Protein AF-A0AAD9F232-F1 (afdb_monomer_lite)

Organism: Dissostichus eleginoides (NCBI:txid100907)

pLDDT: mean 93.41, std 12.91, range [44.47, 98.88]

Radius of gyration: 17.07 Å; chains: 1; bounding box: 28×32×60 Å

Sequence (84 aa):
MSLCEVVHVYEFLPSRRKTELCHYYQRFYDAACTLGAYHPLLYEKNLVKRMNQGSDHDIYTHGRVSLPGFRQLNCTHTAGVNNH

Secondary structure (DSSP, 8-state):
--S-SEEEEESSS--TT--SBS-TT---B-THHHH-SSS-HHHHHHHHHHH--S-HHHHHHH-EEEEE-GGG------------

InterPro domains:
  IPR038578 GT29-like superfamiliy [G3DSA:3.90.1480.20] (1-75)

Structure (mmCIF, N/CA/C/O backbone):
data_AF-A0AAD9F232-F1
#
_entry.id   AF-A0AAD9F232-F1
#
loop_
_atom_site.group_PDB
_atom_site.id
_atom_site.type_symbol
_atom_site.label_atom_id
_atom_site.label_alt_id
_atom_site.label_comp_id
_atom_site.label_asym_id
_atom_site.label_entity_id
_atom_site.label_seq_id
_atom_site.pdbx_PDB_ins_code
_atom_site.Cartn_x
_atom_site.Cartn_y
_atom_site.Cartn_z
_atom_site.occupancy
_atom_site.B_iso_or_equiv
_atom_site.auth_seq_id
_atom_site.auth_comp_id
_atom_site.auth_asym_id
_atom_site.auth_atom_id
_atom_site.pdbx_PDB_model_num
ATOM 1 N N . MET A 1 1 ? -13.496 2.651 4.115 1.00 92.06 1 MET A N 1
ATOM 2 C CA . MET A 1 1 ? -13.582 2.630 5.595 1.00 92.06 1 MET A CA 1
ATOM 3 C C . MET A 1 1 ? -14.981 2.959 6.124 1.00 92.06 1 MET A C 1
ATOM 5 O O . MET A 1 1 ? -15.297 2.528 7.221 1.00 92.06 1 MET A O 1
ATOM 9 N N . SER A 1 2 ? -15.838 3.670 5.378 1.00 97.38 2 SER A N 1
ATOM 10 C CA . SER A 1 2 ? -17.182 4.063 5.851 1.00 97.38 2 SER A CA 1
ATOM 11 C C . SER A 1 2 ? -18.257 2.968 5.807 1.00 97.38 2 SER A C 1
ATOM 13 O O . SER A 1 2 ? -19.298 3.137 6.425 1.00 97.38 2 SER A O 1
ATOM 15 N N . LEU A 1 3 ? -18.030 1.875 5.068 1.00 97.88 3 LEU A N 1
ATOM 16 C CA . LEU A 1 3 ? -19.045 0.838 4.810 1.00 97.88 3 LEU A CA 1
ATOM 17 C C . LEU A 1 3 ? -18.766 -0.504 5.501 1.00 97.88 3 LEU A C 1
ATOM 19 O O . LEU A 1 3 ? -19.679 -1.302 5.671 1.00 97.88 3 LEU A O 1
ATOM 23 N N . CYS A 1 4 ? -17.516 -0.763 5.883 1.00 98.06 4 CYS A N 1
ATOM 24 C CA . CYS A 1 4 ? -17.085 -2.052 6.420 1.00 98.06 4 CYS A CA 1
ATOM 25 C C . CYS A 1 4 ? -16.536 -1.861 7.828 1.00 98.06 4 CYS A C 1
ATOM 27 O O . CYS A 1 4 ? -15.961 -0.814 8.112 1.00 98.06 4 CYS A O 1
ATOM 29 N N . GLU A 1 5 ? -16.642 -2.880 8.677 1.00 98.06 5 GLU A N 1
ATOM 30 C CA . GLU A 1 5 ? -15.999 -2.883 9.997 1.00 98.06 5 GLU A CA 1
ATOM 31 C C . GLU A 1 5 ? -14.481 -3.043 9.911 1.00 98.06 5 GLU A C 1
ATOM 33 O O . GLU A 1 5 ? -13.755 -2.462 10.710 1.00 98.06 5 GLU A O 1
ATOM 38 N N . VAL A 1 6 ? -14.006 -3.795 8.917 1.00 98.25 6 VAL A N 1
ATOM 39 C CA . VAL A 1 6 ? -12.589 -3.995 8.602 1.00 98.25 6 VAL A CA 1
ATOM 40 C C . VAL A 1 6 ? -12.416 -3.860 7.093 1.00 98.25 6 VAL A C 1
ATOM 42 O O . VAL A 1 6 ? -13.260 -4.312 6.318 1.00 98.25 6 VAL A O 1
ATOM 45 N N . VAL A 1 7 ? -11.330 -3.221 6.662 1.00 98.62 7 VAL A N 1
ATOM 46 C CA . VAL A 1 7 ? -10.953 -3.097 5.251 1.00 98.62 7 VAL A CA 1
ATOM 47 C C . VAL A 1 7 ? -9.562 -3.683 5.058 1.00 98.62 7 VAL A C 1
ATOM 49 O O . VAL A 1 7 ? -8.592 -3.183 5.629 1.00 98.62 7 VAL A O 1
ATOM 52 N N . HIS A 1 8 ? -9.460 -4.716 4.223 1.00 98.69 8 HIS A N 1
ATOM 53 C CA . HIS A 1 8 ? -8.177 -5.243 3.772 1.00 98.69 8 HIS A CA 1
ATOM 54 C C . HIS A 1 8 ? -7.781 -4.600 2.444 1.00 98.69 8 HIS A C 1
ATOM 56 O O . HIS A 1 8 ? -8.546 -4.635 1.482 1.00 98.69 8 HIS A O 1
ATOM 62 N N . VAL A 1 9 ? -6.586 -4.016 2.397 1.00 98.75 9 VAL A N 1
ATOM 63 C CA . VAL A 1 9 ? -6.035 -3.367 1.201 1.00 98.75 9 VAL A CA 1
ATOM 64 C C . VAL A 1 9 ? -4.822 -4.163 0.738 1.00 98.75 9 VAL A C 1
ATOM 66 O O . VAL A 1 9 ? -3.937 -4.445 1.546 1.00 98.75 9 VAL A O 1
ATOM 69 N N . TYR A 1 10 ? -4.786 -4.526 -0.545 1.00 98.81 10 TYR A N 1
ATOM 70 C CA . TYR A 1 10 ? -3.757 -5.394 -1.122 1.00 98.81 10 TYR A CA 1
ATOM 71 C C . TYR A 1 10 ? -2.867 -4.637 -2.104 1.00 98.81 10 TYR A C 1
ATOM 73 O O . TYR A 1 10 ? -3.362 -3.867 -2.922 1.00 98.81 10 TYR A O 1
ATOM 81 N N . GLU A 1 11 ? -1.556 -4.860 -1.999 1.00 98.75 11 GLU A N 1
ATOM 82 C CA . GLU A 1 11 ? -0.487 -4.300 -2.844 1.00 98.75 11 GLU A CA 1
ATOM 83 C C . GLU A 1 11 ? -0.476 -2.760 -2.948 1.00 98.75 11 GLU A C 1
ATOM 85 O O . GLU A 1 11 ? 0.235 -2.183 -3.768 1.00 98.75 11 GLU A O 1
ATOM 90 N N . PHE A 1 12 ? -1.195 -2.062 -2.059 1.00 98.62 12 PHE A N 1
ATOM 91 C CA . PHE A 1 12 ? -1.019 -0.623 -1.853 1.00 98.62 12 PHE A CA 1
ATOM 92 C C . PHE A 1 12 ? 0.299 -0.351 -1.117 1.00 98.62 12 PHE A C 1
ATOM 94 O O . PHE A 1 12 ? 1.143 0.421 -1.583 1.00 98.62 12 PHE A O 1
ATOM 101 N N . LEU A 1 13 ? 0.520 -1.059 -0.001 1.00 98.69 13 LEU A N 1
ATOM 102 C CA . LEU A 1 13 ? 1.862 -1.260 0.537 1.00 98.69 13 LEU A CA 1
ATOM 103 C C . LEU A 1 13 ? 2.463 -2.495 -0.140 1.00 98.69 13 LEU A C 1
ATOM 105 O O . LEU A 1 13 ? 1.855 -3.565 -0.069 1.00 98.69 13 LEU A O 1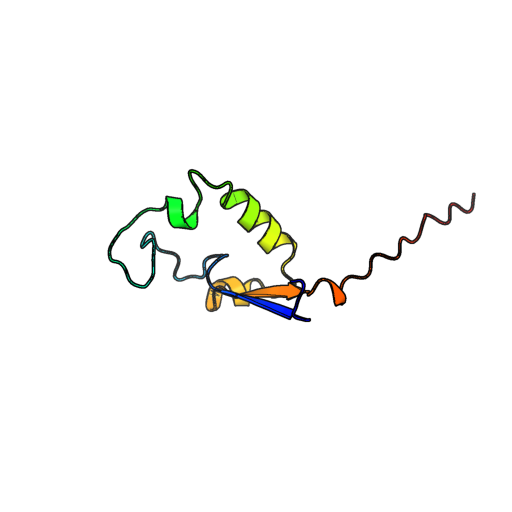
ATOM 109 N N . PRO A 1 14 ? 3.616 -2.358 -0.814 1.00 98.44 14 PRO A N 1
ATOM 110 C CA . PRO A 1 14 ? 4.140 -3.428 -1.642 1.00 98.44 14 PRO A CA 1
ATOM 111 C C . PRO A 1 14 ? 4.640 -4.591 -0.784 1.00 98.44 14 PRO A C 1
ATOM 113 O O . PRO A 1 14 ? 5.317 -4.391 0.228 1.00 98.44 14 PRO A O 1
ATOM 116 N N . SER A 1 15 ? 4.338 -5.808 -1.225 1.00 98.75 15 SER A N 1
ATOM 117 C CA . SER A 1 15 ? 4.904 -7.029 -0.651 1.00 98.75 15 SER A CA 1
ATOM 118 C C . SER A 1 15 ? 6.356 -7.262 -1.086 1.00 98.75 15 SER A C 1
ATOM 120 O O . SER A 1 15 ? 6.960 -6.472 -1.817 1.00 98.75 15 SER A O 1
ATOM 122 N N . ARG A 1 16 ? 6.909 -8.429 -0.732 1.00 98.56 16 ARG A N 1
ATOM 123 C CA . ARG A 1 16 ? 8.171 -8.939 -1.293 1.00 98.56 16 ARG A CA 1
ATOM 124 C C . ARG A 1 16 ? 8.166 -9.075 -2.824 1.00 98.56 16 ARG A C 1
ATOM 126 O O . ARG A 1 16 ? 9.222 -9.278 -3.406 1.00 98.56 16 ARG A O 1
ATOM 133 N N . ARG A 1 17 ? 6.994 -8.990 -3.471 1.00 98.50 17 ARG A N 1
ATOM 134 C CA . ARG A 1 17 ? 6.825 -9.002 -4.935 1.00 98.50 17 ARG A CA 1
ATOM 135 C C . ARG A 1 17 ? 6.930 -7.611 -5.569 1.00 98.50 17 ARG A C 1
ATOM 137 O O . ARG A 1 17 ? 6.578 -7.473 -6.738 1.00 98.50 17 ARG A O 1
ATOM 144 N N . LYS A 1 18 ? 7.367 -6.583 -4.825 1.00 98.19 18 LYS A N 1
ATOM 145 C CA . LYS A 1 18 ? 7.576 -5.228 -5.357 1.00 98.19 18 LYS A CA 1
ATOM 146 C C . LYS A 1 18 ? 8.295 -5.284 -6.711 1.00 98.19 18 LYS A C 1
ATOM 148 O O . LYS A 1 18 ? 9.357 -5.886 -6.832 1.00 98.19 18 LYS A O 1
ATOM 153 N N . THR A 1 19 ? 7.718 -4.615 -7.700 1.00 98.25 19 THR A N 1
ATOM 154 C CA . THR A 1 19 ? 8.219 -4.535 -9.073 1.00 98.25 19 THR A CA 1
ATOM 155 C C . THR A 1 19 ? 7.931 -3.148 -9.639 1.00 98.25 19 THR A C 1
ATOM 157 O O . THR A 1 19 ? 7.118 -2.407 -9.087 1.00 98.25 19 THR A O 1
ATOM 160 N N . GLU A 1 20 ? 8.601 -2.793 -10.730 1.00 98.25 20 GLU A N 1
ATOM 161 C CA . GLU A 1 20 ? 8.305 -1.580 -11.498 1.00 98.25 20 GLU A CA 1
ATOM 162 C C . GLU A 1 20 ? 7.172 -1.796 -12.507 1.00 98.25 20 GLU A C 1
ATOM 164 O O . GLU A 1 20 ? 6.724 -0.834 -13.118 1.00 98.25 20 GLU A O 1
ATOM 169 N N . LEU A 1 21 ? 6.668 -3.028 -12.676 1.00 98.31 21 LEU A N 1
ATOM 170 C CA . LEU A 1 21 ? 5.478 -3.271 -13.492 1.00 98.31 21 LEU A CA 1
ATOM 171 C C . LEU A 1 21 ? 4.287 -2.492 -12.912 1.00 98.31 21 LEU A C 1
ATOM 173 O O . LEU A 1 21 ? 3.816 -2.800 -11.818 1.00 98.31 21 LEU A O 1
ATOM 177 N N . CYS A 1 22 ? 3.796 -1.499 -13.654 1.00 97.62 22 CYS A N 1
ATOM 178 C CA . CYS A 1 22 ? 2.851 -0.511 -13.132 1.00 97.62 22 CYS A CA 1
ATOM 179 C C . CYS A 1 22 ? 1.483 -1.127 -12.790 1.00 97.62 22 CYS A C 1
ATOM 181 O O . CYS A 1 22 ? 0.891 -0.834 -11.750 1.00 97.62 22 CYS A O 1
ATOM 183 N N . HIS A 1 23 ? 0.984 -2.019 -13.648 1.00 97.88 23 HIS A N 1
ATOM 184 C CA . HIS A 1 23 ? -0.310 -2.671 -13.481 1.00 97.88 23 HIS A CA 1
ATOM 185 C C . HIS A 1 23 ? -0.213 -4.164 -13.796 1.00 97.88 23 HIS A C 1
ATOM 187 O O . HIS A 1 23 ? 0.435 -4.559 -14.762 1.00 97.88 23 HIS A O 1
ATOM 193 N N . TYR A 1 24 ? -0.918 -4.995 -13.022 1.00 97.62 24 TYR A N 1
ATOM 194 C CA . TYR A 1 24 ? -0.862 -6.461 -13.133 1.00 97.62 24 TYR A CA 1
ATOM 195 C C . TYR A 1 24 ? -1.325 -7.011 -14.493 1.00 97.62 24 TYR A C 1
ATOM 197 O O . TYR A 1 24 ? -0.992 -8.136 -14.849 1.00 97.62 24 TYR A O 1
ATOM 205 N N . TYR A 1 25 ? -2.115 -6.235 -15.237 1.00 97.62 25 TYR A N 1
ATOM 206 C CA . TYR A 1 25 ? -2.685 -6.612 -16.532 1.00 97.62 25 TYR A CA 1
ATOM 207 C C . TYR A 1 25 ? -1.954 -5.975 -17.724 1.00 97.62 25 TYR A C 1
ATOM 209 O O . TYR A 1 25 ? -2.339 -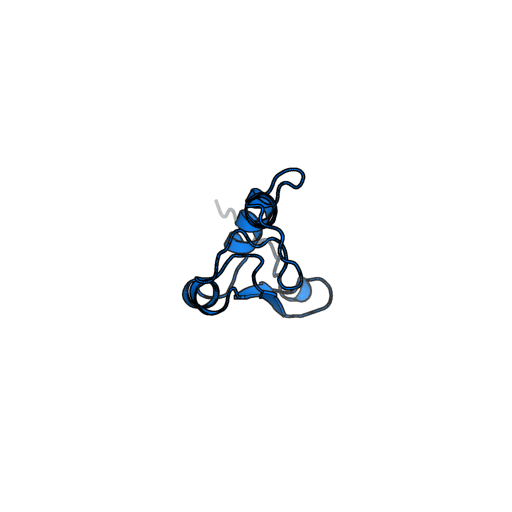6.201 -18.869 1.00 97.62 25 TYR A O 1
ATOM 217 N N . GLN A 1 26 ? -0.919 -5.166 -17.480 1.00 97.12 26 GLN A N 1
ATOM 218 C CA . GLN A 1 26 ? -0.147 -4.490 -18.524 1.00 97.12 26 GLN A CA 1
ATOM 219 C C . GLN A 1 26 ? 1.303 -4.981 -18.547 1.00 97.12 26 GLN A C 1
ATOM 221 O O . GLN A 1 26 ? 1.715 -5.790 -17.722 1.00 97.12 26 GLN A O 1
ATOM 226 N N . ARG A 1 27 ? 2.081 -4.497 -19.523 1.00 96.75 27 ARG A N 1
ATOM 227 C CA . ARG A 1 27 ? 3.527 -4.762 -19.666 1.00 96.75 27 ARG A CA 1
ATOM 228 C C . ARG A 1 27 ? 4.367 -3.477 -19.644 1.00 96.75 27 ARG A C 1
ATOM 230 O O . ARG A 1 27 ? 5.445 -3.429 -20.224 1.00 96.75 27 ARG A O 1
ATOM 237 N N . PHE A 1 28 ? 3.836 -2.429 -19.021 1.00 97.31 28 PHE A N 1
ATOM 238 C CA . PHE A 1 28 ? 4.487 -1.132 -18.864 1.00 97.31 28 PHE A CA 1
ATOM 239 C C . PHE A 1 28 ? 5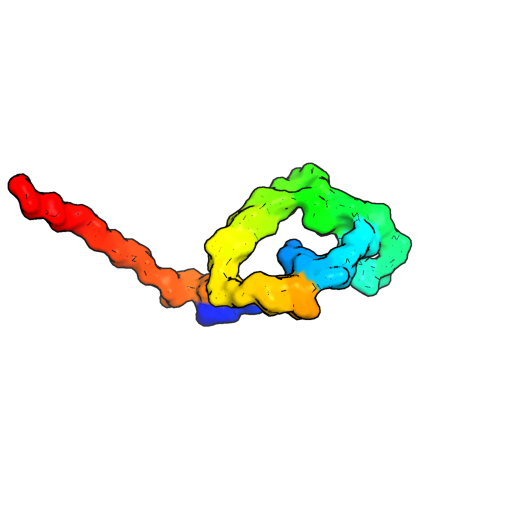.164 -1.036 -17.491 1.00 97.31 28 PHE A C 1
ATOM 241 O O . PHE A 1 28 ? 4.593 -1.476 -16.488 1.00 97.31 28 PHE A O 1
ATOM 248 N N . TYR A 1 29 ? 6.368 -0.461 -17.463 1.00 98.19 29 TYR A N 1
ATOM 249 C CA . TYR A 1 29 ? 7.210 -0.359 -16.276 1.00 98.19 29 TYR A CA 1
ATOM 250 C C . TYR A 1 29 ? 7.437 1.104 -15.915 1.00 98.19 29 TYR A C 1
ATOM 252 O O . TYR A 1 29 ? 7.937 1.869 -16.736 1.00 98.19 29 TYR A O 1
ATOM 260 N N . ASP A 1 30 ? 7.072 1.466 -14.690 1.00 97.94 30 ASP A N 1
ATOM 261 C CA . ASP A 1 30 ? 7.287 2.789 -14.125 1.00 97.94 30 ASP A CA 1
ATOM 262 C C . ASP A 1 30 ? 7.242 2.727 -12.592 1.00 97.94 30 ASP A C 1
ATOM 264 O O . ASP A 1 30 ? 6.221 2.396 -11.976 1.00 97.94 30 ASP A O 1
ATOM 268 N N . ALA A 1 31 ? 8.359 3.084 -11.957 1.00 97.31 31 ALA A N 1
ATOM 269 C CA . ALA A 1 31 ? 8.458 3.149 -10.506 1.00 97.31 31 ALA A CA 1
ATOM 270 C C . ALA A 1 31 ? 7.491 4.182 -9.893 1.00 97.31 31 ALA A C 1
ATOM 272 O O . ALA A 1 31 ? 7.079 4.013 -8.738 1.00 97.31 31 ALA A O 1
ATOM 273 N N . ALA A 1 32 ? 7.069 5.204 -10.648 1.00 97.62 32 ALA A N 1
ATOM 274 C CA . ALA A 1 32 ? 6.109 6.212 -10.205 1.00 97.62 32 ALA A CA 1
ATOM 275 C C . ALA A 1 32 ? 4.757 5.608 -9.807 1.00 97.62 32 ALA A C 1
ATOM 277 O O . ALA A 1 32 ? 4.138 6.081 -8.853 1.00 97.62 32 ALA A O 1
ATOM 278 N N . CYS A 1 33 ? 4.322 4.518 -10.449 1.00 97.69 33 CYS A N 1
ATOM 279 C CA . CYS A 1 33 ? 3.069 3.843 -10.092 1.00 97.69 33 CYS A CA 1
ATOM 280 C C . CYS A 1 33 ? 3.100 3.252 -8.673 1.00 97.69 33 CYS A C 1
ATOM 282 O O . CYS A 1 33 ? 2.060 3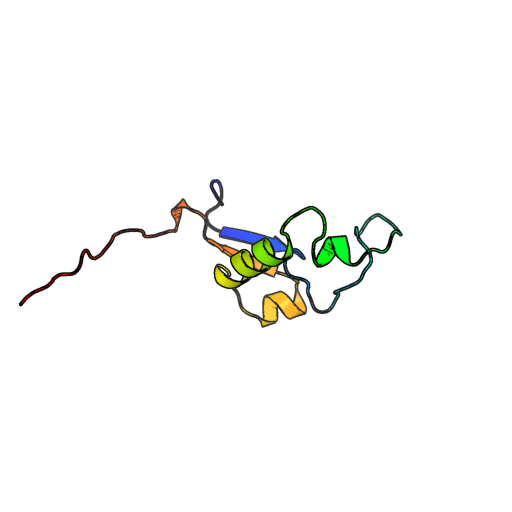.089 -8.036 1.00 97.69 33 CYS A O 1
ATOM 284 N N . THR A 1 34 ? 4.295 2.955 -8.151 1.00 97.62 34 THR A N 1
ATOM 285 C CA . THR A 1 34 ? 4.474 2.439 -6.788 1.00 97.62 34 THR A CA 1
ATOM 286 C C . THR A 1 34 ? 4.948 3.513 -5.810 1.00 97.62 34 THR A C 1
ATOM 288 O O . THR A 1 34 ? 4.571 3.464 -4.640 1.00 97.62 34 THR A O 1
ATOM 291 N N . LEU A 1 35 ? 5.790 4.455 -6.233 1.00 96.56 35 LEU A N 1
ATOM 292 C CA . LEU A 1 35 ? 6.431 5.430 -5.341 1.00 96.56 35 LEU A CA 1
ATOM 293 C C . LEU A 1 35 ? 5.751 6.807 -5.347 1.00 96.56 35 LEU A C 1
ATOM 295 O O . LEU A 1 35 ? 5.917 7.560 -4.392 1.00 96.56 35 LEU A O 1
ATOM 299 N N . GLY A 1 36 ? 4.939 7.106 -6.359 1.00 95.56 36 GLY A N 1
ATOM 300 C CA . GLY A 1 36 ? 4.307 8.405 -6.574 1.00 95.56 36 GLY A CA 1
ATOM 301 C C . GLY A 1 36 ? 5.029 9.259 -7.618 1.00 95.56 36 GLY A C 1
ATOM 302 O O . GLY A 1 36 ? 6.229 9.121 -7.837 1.00 95.56 36 GLY A O 1
ATOM 303 N N . ALA A 1 37 ? 4.262 10.141 -8.258 1.00 96.44 37 ALA A N 1
ATOM 304 C CA . ALA A 1 37 ? 4.738 11.190 -9.161 1.00 96.44 37 ALA A CA 1
ATOM 305 C C . ALA A 1 37 ? 3.768 12.374 -9.092 1.00 96.44 37 ALA A C 1
ATOM 307 O O . ALA A 1 37 ? 3.970 13.284 -8.298 1.00 96.44 37 ALA A O 1
ATOM 308 N N . TYR A 1 38 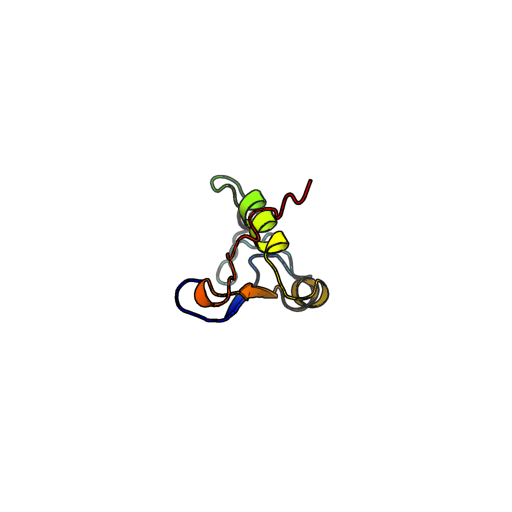? 2.670 12.326 -9.851 1.00 97.56 38 TYR A N 1
ATOM 309 C CA . TYR A 1 38 ? 1.619 13.345 -9.784 1.00 97.56 38 TYR A CA 1
ATOM 310 C C . TYR A 1 38 ? 0.859 13.308 -8.448 1.00 97.56 38 TYR A C 1
ATOM 312 O O . TYR A 1 38 ? 0.656 14.338 -7.808 1.00 97.56 38 TYR A O 1
ATOM 320 N N . HIS A 1 39 ? 0.457 12.112 -8.008 1.00 97.81 39 HIS A N 1
ATOM 321 C CA . HIS A 1 39 ? -0.200 11.924 -6.717 1.00 97.81 39 HIS A CA 1
ATOM 322 C C . HIS A 1 39 ? 0.825 11.879 -5.577 1.00 97.81 39 HIS A C 1
ATOM 324 O O . HIS A 1 39 ? 1.902 11.295 -5.758 1.00 97.81 39 HIS A O 1
ATOM 330 N N . PRO A 1 40 ? 0.474 12.373 -4.374 1.00 97.75 40 PRO A N 1
ATOM 331 C CA . PRO A 1 40 ? 1.306 12.290 -3.172 1.00 97.75 40 PRO A CA 1
ATOM 332 C C . PRO A 1 40 ? 1.321 10.867 -2.573 1.00 97.75 40 PRO A C 1
ATOM 334 O O . PRO A 1 40 ? 1.276 10.682 -1.356 1.00 97.75 40 PRO A O 1
ATOM 337 N N . LEU A 1 41 ? 1.408 9.847 -3.431 1.00 98.38 41 LEU A N 1
ATOM 338 C CA . LEU A 1 41 ? 1.210 8.434 -3.116 1.00 98.38 41 LEU A CA 1
ATOM 339 C C . LEU A 1 41 ? 2.170 7.937 -2.027 1.00 98.38 41 LEU A C 1
ATOM 341 O O . LEU A 1 41 ? 1.788 7.120 -1.194 1.00 98.38 41 LEU A O 1
ATOM 345 N N . LEU A 1 42 ? 3.399 8.460 -1.978 1.00 98.00 42 LEU A N 1
ATOM 346 C CA . LEU A 1 42 ? 4.346 8.150 -0.907 1.00 98.00 42 LEU A CA 1
ATOM 347 C C . LEU A 1 42 ? 3.785 8.505 0.481 1.00 98.00 42 LEU A C 1
ATOM 349 O O . LEU A 1 42 ? 3.889 7.716 1.421 1.00 98.00 42 LEU A O 1
ATOM 353 N N . TYR A 1 43 ? 3.161 9.676 0.611 1.00 98.44 43 TYR A N 1
ATOM 354 C CA . TYR A 1 43 ? 2.586 10.141 1.872 1.00 98.44 43 TYR A CA 1
ATOM 355 C C . TYR A 1 43 ? 1.296 9.396 2.216 1.00 98.44 43 TYR A C 1
ATOM 357 O O . TYR A 1 43 ? 1.074 9.062 3.380 1.00 98.44 43 TYR A O 1
ATOM 365 N N . GLU A 1 44 ? 0.487 9.056 1.213 1.00 98.81 44 GLU A N 1
ATOM 366 C CA . GLU A 1 44 ? -0.684 8.194 1.397 1.00 98.81 44 GLU A CA 1
ATOM 367 C C . GLU A 1 44 ? -0.274 6.810 1.927 1.00 98.81 44 GLU A C 1
ATOM 369 O O . GLU A 1 44 ? -0.869 6.302 2.879 1.00 98.81 44 GLU A O 1
ATOM 374 N N . LYS A 1 45 ? 0.805 6.224 1.388 1.00 98.75 45 LYS A N 1
ATOM 375 C CA . LYS A 1 45 ? 1.379 4.962 1.881 1.00 98.75 45 LYS A CA 1
ATOM 376 C C . LYS A 1 45 ? 1.876 5.076 3.318 1.00 98.75 45 LYS A C 1
ATOM 378 O O . LYS A 1 45 ? 1.598 4.185 4.119 1.00 98.75 45 LYS A O 1
ATOM 383 N N . ASN A 1 46 ? 2.538 6.174 3.679 1.00 98.62 46 ASN A N 1
ATOM 384 C CA . ASN A 1 46 ? 2.960 6.412 5.062 1.00 98.62 46 ASN A CA 1
ATOM 385 C C . ASN A 1 46 ? 1.763 6.467 6.024 1.00 98.62 46 ASN A C 1
ATOM 387 O O . ASN A 1 46 ? 1.807 5.863 7.098 1.00 98.62 46 ASN A O 1
ATOM 391 N N . LEU A 1 47 ? 0.673 7.134 5.632 1.00 98.69 47 LEU A N 1
ATOM 392 C CA . LEU A 1 47 ? -0.555 7.187 6.424 1.00 98.69 47 LEU A CA 1
ATOM 393 C C . LEU A 1 47 ? -1.189 5.798 6.577 1.00 98.69 47 LEU A C 1
ATOM 395 O O . LEU A 1 47 ? -1.484 5.378 7.695 1.00 98.69 47 LEU A O 1
ATOM 399 N N . VAL A 1 48 ? -1.338 5.056 5.477 1.00 98.69 48 VAL A N 1
ATOM 400 C CA . VAL A 1 48 ? -1.891 3.693 5.496 1.00 98.69 48 VAL A CA 1
ATOM 401 C C . VAL A 1 48 ? -1.038 2.758 6.355 1.00 98.69 48 VAL A C 1
ATOM 403 O O . VAL A 1 48 ? -1.586 1.986 7.140 1.00 98.69 48 VAL A O 1
ATOM 406 N N . LYS A 1 49 ? 0.296 2.858 6.282 1.00 98.56 49 LYS A N 1
ATOM 407 C CA . LYS A 1 49 ? 1.209 2.095 7.145 1.00 98.56 49 LYS A CA 1
ATOM 408 C C . LYS A 1 49 ? 1.016 2.446 8.618 1.00 98.56 49 LYS A C 1
ATOM 410 O O . LYS A 1 49 ? 0.965 1.537 9.438 1.00 98.56 49 LYS A O 1
ATOM 415 N N . ARG A 1 50 ? 0.878 3.732 8.953 1.00 98.31 50 ARG A N 1
ATOM 416 C CA . ARG A 1 50 ? 0.641 4.191 10.331 1.00 98.31 50 ARG A CA 1
ATOM 417 C C . ARG A 1 50 ? -0.696 3.699 10.892 1.00 98.31 50 ARG A C 1
ATOM 419 O O . ARG A 1 50 ? -0.785 3.419 12.080 1.00 98.31 50 ARG A O 1
ATOM 426 N N . MET A 1 51 ? -1.728 3.629 10.056 1.00 97.94 51 MET A N 1
ATOM 427 C CA . MET A 1 51 ? -3.075 3.200 10.452 1.00 97.94 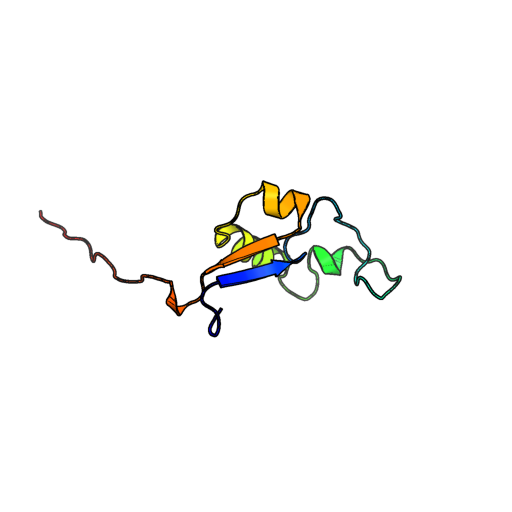51 MET A CA 1
ATOM 428 C C . MET A 1 51 ? -3.262 1.676 10.452 1.00 97.94 51 MET A C 1
ATOM 430 O O . MET A 1 51 ? -4.301 1.194 10.901 1.00 97.94 51 MET A O 1
ATOM 434 N N . ASN A 1 52 ? -2.297 0.919 9.926 1.00 98.56 52 ASN A N 1
ATOM 435 C CA . ASN A 1 52 ? -2.375 -0.532 9.837 1.00 98.56 52 ASN A CA 1
ATOM 436 C C . ASN A 1 52 ? -2.467 -1.177 11.227 1.00 98.56 52 ASN A C 1
ATOM 438 O O . ASN A 1 52 ? -1.615 -0.944 12.079 1.00 98.56 52 ASN A O 1
ATOM 442 N N . GLN A 1 53 ? -3.452 -2.052 11.415 1.00 98.19 53 GLN A N 1
ATOM 443 C CA . GLN A 1 53 ? -3.584 -2.898 12.606 1.00 98.19 53 GLN A CA 1
ATOM 444 C C . GLN A 1 53 ? -3.024 -4.318 12.391 1.00 98.19 53 GLN A C 1
ATOM 446 O O . GLN A 1 53 ? -2.971 -5.108 13.329 1.00 98.19 53 GLN A O 1
ATOM 451 N N . GLY A 1 54 ? -2.633 -4.667 11.158 1.00 98.00 54 GLY A N 1
ATOM 452 C CA . GLY A 1 54 ? -2.006 -5.948 10.820 1.00 98.00 54 GLY A CA 1
ATOM 453 C C . GLY A 1 54 ? -0.494 -5.983 11.075 1.00 98.00 54 GLY A C 1
ATOM 454 O O . GLY A 1 54 ? 0.126 -4.972 11.397 1.00 98.00 54 GLY A O 1
ATOM 455 N N . SER A 1 55 ? 0.118 -7.152 10.875 1.00 98.56 55 SER A N 1
ATOM 456 C CA . SER A 1 55 ? 1.558 -7.343 11.087 1.00 98.56 55 SER A CA 1
ATOM 457 C C . SER A 1 55 ? 2.409 -6.921 9.882 1.00 98.56 55 SER A C 1
ATOM 459 O O . SER A 1 55 ? 1.956 -6.921 8.736 1.00 98.56 55 SER A O 1
ATOM 461 N N . ASP A 1 56 ? 3.691 -6.651 10.120 1.00 98.56 56 ASP A N 1
ATOM 462 C CA . ASP A 1 56 ? 4.661 -6.409 9.043 1.00 98.56 56 ASP A CA 1
ATOM 463 C C . ASP A 1 56 ? 4.924 -7.664 8.205 1.00 98.56 56 ASP A C 1
ATOM 465 O O . ASP A 1 56 ? 5.196 -7.564 7.008 1.00 98.56 56 ASP A O 1
ATOM 469 N N . HIS A 1 57 ? 4.756 -8.846 8.804 1.00 98.75 57 HIS A N 1
ATOM 470 C CA . HIS A 1 57 ? 4.791 -10.114 8.086 1.00 98.75 57 HIS A CA 1
ATOM 471 C C . HIS A 1 57 ? 3.670 -10.206 7.039 1.00 98.75 57 HIS A C 1
ATOM 473 O O . HIS A 1 57 ? 3.909 -10.663 5.923 1.00 98.75 57 HIS A O 1
ATOM 479 N N . ASP A 1 58 ? 2.464 -9.726 7.351 1.00 98.81 58 ASP A N 1
ATOM 480 C CA . ASP A 1 58 ? 1.354 -9.716 6.392 1.00 98.81 58 ASP A CA 1
ATOM 481 C C . ASP A 1 58 ? 1.608 -8.779 5.214 1.00 98.81 58 ASP A C 1
ATOM 483 O O . ASP A 1 58 ? 1.293 -9.122 4.071 1.00 98.81 58 ASP A O 1
ATOM 487 N N . ILE A 1 59 ? 2.224 -7.624 5.472 1.00 98.81 59 ILE A N 1
ATOM 488 C CA . ILE A 1 59 ? 2.650 -6.714 4.407 1.00 98.81 59 ILE A CA 1
ATOM 489 C C . ILE A 1 59 ? 3.707 -7.412 3.550 1.00 98.81 59 ILE A C 1
ATOM 491 O O . ILE A 1 59 ? 3.546 -7.512 2.337 1.00 98.81 59 ILE A O 1
ATOM 495 N N . TYR A 1 60 ? 4.754 -7.961 4.166 1.00 98.81 60 TYR A N 1
ATOM 496 C CA . TYR A 1 60 ? 5.858 -8.590 3.444 1.00 98.81 60 TYR A CA 1
ATOM 497 C C . TYR A 1 60 ? 5.408 -9.787 2.592 1.00 98.81 60 TYR A C 1
ATOM 499 O O . TYR A 1 60 ? 5.766 -9.890 1.417 1.00 98.81 60 TYR A O 1
ATOM 507 N N . THR A 1 61 ? 4.604 -10.687 3.154 1.00 98.75 61 THR A N 1
ATOM 508 C CA . THR A 1 61 ? 4.216 -11.938 2.491 1.00 98.75 61 THR A CA 1
ATOM 509 C C . THR A 1 61 ? 3.044 -11.733 1.530 1.00 98.75 61 THR A C 1
ATOM 511 O O . THR A 1 61 ? 3.061 -12.245 0.404 1.00 98.75 61 THR A O 1
ATOM 514 N N . HIS A 1 62 ? 2.037 -10.958 1.936 1.00 98.75 62 HIS A N 1
ATOM 515 C CA . HIS A 1 62 ? 0.750 -10.871 1.239 1.00 98.75 62 HIS A CA 1
ATOM 516 C C . HIS A 1 62 ? 0.478 -9.501 0.614 1.00 98.75 62 HIS A C 1
ATOM 518 O O . HIS A 1 62 ? -0.457 -9.388 -0.171 1.00 98.75 62 HIS A O 1
ATOM 524 N N . GLY A 1 63 ? 1.267 -8.473 0.935 1.00 98.75 63 GLY A N 1
ATOM 525 C CA . GLY A 1 63 ? 0.967 -7.096 0.534 1.00 98.75 63 GLY A CA 1
ATOM 526 C C . GLY A 1 63 ? -0.310 -6.585 1.193 1.00 98.75 63 GLY A C 1
ATOM 527 O O . GLY A 1 63 ? -0.967 -5.712 0.637 1.00 98.75 63 GLY A O 1
ATOM 528 N N . ARG A 1 64 ? -0.711 -7.175 2.329 1.00 98.88 64 ARG A N 1
ATOM 529 C CA . ARG A 1 64 ? -2.000 -6.916 2.975 1.00 98.88 64 ARG A CA 1
ATOM 530 C C . ARG A 1 64 ? -1.841 -5.944 4.133 1.00 98.88 64 ARG A C 1
ATOM 532 O O . ARG A 1 64 ? -1.082 -6.196 5.064 1.00 98.88 64 ARG A O 1
ATOM 539 N N . VAL A 1 65 ? -2.660 -4.903 4.115 1.00 98.81 65 VAL A N 1
ATOM 540 C CA . VAL A 1 65 ? -2.898 -3.991 5.237 1.00 98.81 65 VAL A CA 1
ATOM 541 C C . VAL A 1 65 ? -4.308 -4.215 5.772 1.00 98.81 65 VAL A C 1
ATOM 543 O O . VAL A 1 65 ? -5.226 -4.447 4.987 1.00 98.81 65 VAL A O 1
ATOM 546 N N . SER A 1 66 ? -4.490 -4.118 7.088 1.00 98.75 66 SER A N 1
ATOM 547 C CA . SER A 1 66 ? -5.797 -4.176 7.751 1.00 98.75 66 SER A CA 1
ATOM 548 C C . SER A 1 66 ? -6.102 -2.830 8.400 1.00 98.75 66 SER A C 1
ATOM 550 O O . SER A 1 66 ? -5.404 -2.419 9.325 1.00 98.75 66 SER A O 1
ATOM 552 N N . LEU A 1 67 ? -7.135 -2.147 7.910 1.00 98.62 67 LEU A N 1
ATOM 553 C CA . LEU A 1 67 ? -7.586 -0.854 8.424 1.00 98.62 67 LEU A CA 1
ATOM 554 C C . LEU A 1 67 ? -8.949 -1.007 9.112 1.00 98.62 67 LEU A C 1
ATOM 556 O O . LEU A 1 67 ? -9.833 -1.664 8.547 1.00 98.62 67 LEU A O 1
ATOM 560 N N . PRO A 1 68 ? -9.164 -0.380 10.281 1.00 98.06 68 PRO A N 1
ATOM 561 C CA . PRO A 1 68 ? -10.470 -0.385 10.919 1.00 98.06 68 PRO A CA 1
ATOM 562 C C . PRO A 1 68 ? -11.461 0.453 10.109 1.00 98.06 68 PRO A C 1
ATOM 564 O O . PRO A 1 68 ? -11.131 1.497 9.545 1.00 98.06 68 PRO A O 1
ATOM 567 N N . GLY A 1 69 ? -12.707 0.010 10.065 1.00 97.75 69 GLY A N 1
ATOM 568 C CA . GLY A 1 69 ? -13.823 0.831 9.627 1.00 97.75 69 GLY A CA 1
ATOM 569 C C . GLY A 1 69 ? -14.027 2.033 10.538 1.00 97.75 69 GLY A C 1
ATOM 570 O O . GLY A 1 69 ? -13.750 1.962 11.733 1.00 97.75 69 GLY A O 1
ATOM 571 N N . PHE A 1 70 ? -14.590 3.123 10.016 1.00 96.50 70 PHE A N 1
ATOM 572 C CA . PHE A 1 70 ? -14.842 4.315 10.836 1.00 96.50 70 PHE A CA 1
ATOM 573 C C . PHE A 1 70 ? -15.793 4.042 12.006 1.00 96.50 70 PHE A C 1
ATOM 575 O O . PHE A 1 70 ? -15.623 4.626 13.070 1.00 96.50 70 PHE A O 1
ATOM 582 N N . ARG A 1 71 ? -16.729 3.094 11.851 1.00 95.12 71 ARG A N 1
ATOM 583 C CA . ARG A 1 71 ? -17.634 2.660 12.929 1.00 95.12 71 ARG A CA 1
ATOM 584 C C . ARG A 1 71 ? -16.902 2.040 14.130 1.00 95.12 71 ARG A C 1
ATOM 586 O O . ARG A 1 71 ? -17.473 1.989 15.208 1.00 95.12 71 ARG A O 1
ATOM 593 N N . GLN A 1 72 ? -15.669 1.568 13.942 1.00 94.62 72 GLN A N 1
ATOM 594 C CA . GLN A 1 72 ? -14.860 0.925 14.984 1.00 94.62 72 GLN A CA 1
ATOM 595 C C . GLN A 1 72 ? -13.934 1.909 15.718 1.00 94.62 72 GLN A C 1
ATOM 597 O O . GLN A 1 72 ? -13.219 1.514 16.637 1.00 94.62 72 GLN A O 1
ATOM 602 N N . LEU A 1 73 ? -13.902 3.185 15.319 1.00 92.44 73 LEU A N 1
ATOM 603 C CA . LEU A 1 73 ? -13.054 4.183 15.967 1.00 92.44 73 LEU A CA 1
ATOM 604 C C . LEU A 1 73 ? -13.721 4.706 17.241 1.00 92.44 73 LEU A C 1
ATOM 606 O O . LEU A 1 73 ? -14.864 5.157 17.211 1.00 92.44 73 LEU A O 1
ATOM 610 N N . ASN A 1 74 ? -12.978 4.695 18.349 1.00 90.50 74 ASN A N 1
ATOM 611 C CA . ASN A 1 74 ? -13.397 5.344 19.583 1.00 90.50 74 ASN A CA 1
ATOM 612 C C . ASN A 1 74 ? -12.708 6.709 19.723 1.00 90.50 74 ASN A C 1
ATOM 614 O O . ASN A 1 74 ? -11.501 6.783 19.946 1.00 90.50 74 ASN A O 1
ATOM 618 N N . CYS A 1 75 ? -13.493 7.778 19.600 1.00 88.00 75 CYS A N 1
ATOM 619 C CA . CYS A 1 75 ? -13.025 9.160 19.689 1.00 88.00 75 CYS A CA 1
ATOM 620 C C . CYS A 1 75 ? -13.443 9.843 21.001 1.00 88.00 75 CYS A C 1
ATOM 622 O O . CYS A 1 75 ? -13.406 11.072 21.078 1.00 88.00 75 CYS A O 1
ATOM 624 N N . THR A 1 76 ? -13.872 9.090 22.023 1.00 84.88 76 THR A N 1
ATOM 625 C CA . THR A 1 76 ? -14.167 9.676 23.335 1.00 84.88 76 THR A CA 1
ATOM 626 C C . THR A 1 76 ? -12.876 10.228 23.926 1.00 84.88 76 THR A C 1
ATOM 628 O O . THR A 1 76 ? -12.044 9.488 24.449 1.00 84.88 76 THR A O 1
ATOM 631 N N . HIS A 1 77 ? -12.697 11.541 23.824 1.00 65.25 77 HIS A N 1
ATOM 632 C CA . HIS A 1 77 ? -11.667 12.247 24.561 1.00 65.25 77 HIS A CA 1
ATOM 633 C C . HIS A 1 77 ? -11.905 12.005 26.055 1.00 65.25 77 HIS A C 1
ATOM 635 O O . HIS A 1 77 ? -12.895 12.476 26.612 1.00 65.25 77 HIS A O 1
ATOM 641 N N . THR A 1 78 ? -10.954 11.369 26.738 1.00 60.88 78 THR A N 1
ATOM 642 C CA . THR A 1 78 ? -10.633 11.812 28.094 1.00 60.88 78 THR A CA 1
ATOM 643 C C . THR A 1 78 ? -10.101 13.233 27.942 1.00 60.88 78 THR A C 1
ATOM 645 O O . THR A 1 78 ? -8.902 13.450 27.760 1.00 60.88 78 THR A O 1
ATOM 648 N N . ALA A 1 79 ? -11.008 14.212 27.906 1.00 57.03 79 ALA A N 1
ATOM 649 C CA . ALA A 1 79 ? -10.654 15.576 28.250 1.00 57.03 79 ALA A CA 1
ATOM 650 C C . ALA A 1 79 ? -9.920 15.476 29.590 1.00 57.03 79 ALA A C 1
ATOM 652 O O . ALA A 1 79 ? -10.434 14.842 30.512 1.00 57.03 79 ALA A O 1
ATOM 653 N N . GLY A 1 80 ? -8.679 15.961 29.632 1.00 54.09 80 GLY A N 1
ATOM 654 C CA . GLY A 1 80 ? -7.801 15.802 30.780 1.00 54.09 80 GLY A CA 1
ATOM 655 C C . GLY A 1 80 ? -8.545 16.120 32.070 1.00 54.09 80 GLY A C 1
ATOM 656 O O . GLY A 1 80 ? -8.983 17.250 32.280 1.00 54.09 80 GLY A O 1
ATOM 657 N N . VAL A 1 81 ? -8.681 15.112 32.929 1.00 53.84 81 VAL A N 1
ATOM 658 C CA . VAL A 1 81 ? -8.931 15.326 34.350 1.00 53.84 81 VAL A CA 1
ATOM 659 C C . VAL A 1 81 ? -7.644 15.945 34.890 1.00 53.84 81 VAL A C 1
ATOM 661 O O . VAL A 1 81 ? -6.755 15.252 35.376 1.00 53.84 81 VAL A O 1
ATOM 664 N N . ASN A 1 82 ? -7.510 17.260 34.727 1.00 51.31 82 ASN A N 1
ATOM 665 C CA . ASN A 1 82 ? -6.570 18.059 35.495 1.00 51.31 82 ASN A CA 1
ATOM 666 C C . ASN A 1 82 ? -7.153 18.180 36.906 1.00 51.31 82 ASN A C 1
ATOM 668 O O . ASN A 1 82 ? -7.855 19.137 37.215 1.00 51.31 82 ASN A O 1
ATOM 672 N N . ASN A 1 83 ? -6.902 17.173 37.742 1.00 50.44 83 ASN A N 1
ATOM 673 C CA . ASN A 1 83 ? -7.028 17.296 39.190 1.00 50.44 83 ASN A CA 1
ATOM 674 C C . ASN A 1 83 ? -5.719 17.881 39.724 1.00 50.44 83 ASN A C 1
ATOM 676 O O . ASN A 1 83 ? -4.858 17.108 40.141 1.00 50.44 83 ASN A O 1
ATOM 680 N N . HIS A 1 84 ? -5.565 19.205 39.688 1.00 44.47 84 HIS A N 1
ATOM 681 C CA . HIS A 1 84 ? -4.658 19.973 40.550 1.00 44.47 84 HIS A CA 1
ATOM 682 C C . HIS A 1 84 ? -5.399 21.217 41.029 1.00 44.47 84 HIS A C 1
ATOM 684 O O . HIS A 1 84 ? -5.909 21.954 40.156 1.00 44.47 84 HIS A O 1
#

Foldseek 3Di:
DAPDQKDKDACLLPALPDAQCLDPPDDDGHCCSNCNDPDPSVVVSVVQVVQFPDDPVCCHPTVIGMHGHPVPDDPPDPPDPPPD